Protein AF-A0A6H2BYZ5-F1 (afdb_monomer_lite)

pLDDT: mean 79.87, std 10.53, range [57.16, 95.94]

Organism: NCBI:txid315271

Radius of gyration: 25.06 Å; chains: 1; bounding box: 60×35×48 Å

Sequence (91 aa):
MVNSQFNHKVMIKLQELQEQVLELPIKERWTLVQTLLASIQQETLSSIPPQPTLETLSKLDPWTQSLIGVIRLESENSEESYVNYLEEKYS

Foldseek 3Di:
DVVVVVVVVVVVVVVVVVVVLVPDDPVVNVVVVVVVVVVVVVVVVVPPPPDQDLVNLVPDDPVSCCVVPVDPDDPPPPPVVVVVVVVVVPD

Secondary structure (DSSP, 8-state):
-HHHHHHHHHHHHHHHHHHHHHTS-HHHHHHHHHHHHHHHHHHHHHHSPP---HHHHTTS-HHHHHHTTSS----SSHHHHHHHHHHHHH-

Structure (mmCIF, N/CA/C/O backbone):
data_AF-A0A6H2BYZ5-F1
#
_entry.id   AF-A0A6H2BYZ5-F1
#
loop_
_atom_site.group_PDB
_atom_site.id
_atom_site.type_symbol
_atom_site.label_atom_id
_atom_site.label_alt_id
_atom_site.label_comp_id
_atom_site.label_asym_id
_atom_site.label_entity_id
_atom_site.label_seq_id
_atom_site.pdbx_PDB_ins_code
_atom_site.Cartn_x
_atom_site.Cartn_y
_atom_site.Cartn_z
_atom_site.occupancy
_atom_site.B_iso_or_equiv
_atom_site.auth_seq_id
_atom_site.auth_comp_id
_atom_site.auth_asym_id
_atom_site.auth_atom_id
_atom_site.pdbx_PDB_model_num
ATOM 1 N N . MET A 1 1 ? 28.345 8.525 16.800 1.00 57.16 1 MET A N 1
ATOM 2 C CA . MET A 1 1 ? 29.180 8.075 15.657 1.00 57.16 1 MET A CA 1
ATOM 3 C C . MET A 1 1 ? 28.692 6.776 14.996 1.00 57.16 1 MET A C 1
ATOM 5 O O . MET A 1 1 ? 28.911 6.623 13.805 1.00 57.16 1 MET A O 1
ATOM 9 N N . VAL A 1 2 ? 27.987 5.879 15.705 1.00 61.00 2 VAL A N 1
ATOM 10 C CA . VAL A 1 2 ? 27.568 4.548 15.198 1.00 61.00 2 VAL A CA 1
ATOM 11 C C . VAL A 1 2 ? 26.445 4.594 14.138 1.00 61.00 2 VAL A C 1
ATOM 13 O O . VAL A 1 2 ? 26.521 3.883 13.139 1.00 61.00 2 VAL A O 1
ATOM 16 N N . ASN A 1 3 ? 25.453 5.486 14.273 1.00 59.59 3 ASN A N 1
ATOM 17 C CA . ASN A 1 3 ? 24.332 5.572 13.314 1.00 59.59 3 ASN A CA 1
ATOM 18 C C . ASN A 1 3 ? 24.745 6.032 11.907 1.00 59.59 3 ASN A C 1
ATOM 20 O O . ASN A 1 3 ? 24.152 5.599 10.925 1.00 59.59 3 ASN A O 1
ATOM 24 N N . SER A 1 4 ? 25.777 6.875 11.792 1.00 65.62 4 SER A N 1
ATOM 25 C CA . SER A 1 4 ? 26.269 7.355 10.491 1.00 65.62 4 SER A CA 1
ATOM 26 C C . SER A 1 4 ? 26.868 6.211 9.664 1.00 65.62 4 SER A C 1
ATOM 28 O O . SER A 1 4 ? 26.543 6.041 8.492 1.00 65.62 4 SER A O 1
ATOM 30 N N . GLN A 1 5 ? 27.660 5.347 10.308 1.00 68.06 5 GLN A N 1
ATOM 31 C CA . GLN A 1 5 ? 28.265 4.177 9.669 1.00 68.06 5 GLN A CA 1
ATOM 32 C C . GLN A 1 5 ? 27.216 3.123 9.274 1.00 68.06 5 GLN A C 1
ATOM 34 O O . GLN A 1 5 ? 27.324 2.514 8.210 1.00 68.06 5 GLN A O 1
ATOM 39 N N . PHE A 1 6 ? 26.185 2.924 10.104 1.00 75.69 6 PHE A N 1
ATOM 40 C CA . PHE A 1 6 ? 25.082 2.006 9.812 1.00 75.69 6 PHE A CA 1
ATOM 41 C C . PHE A 1 6 ? 24.263 2.462 8.599 1.00 75.69 6 PHE A C 1
ATOM 43 O O . PHE A 1 6 ? 24.082 1.691 7.659 1.00 75.69 6 PHE A O 1
ATOM 50 N N . ASN A 1 7 ? 23.847 3.731 8.577 1.00 72.62 7 ASN A N 1
ATOM 51 C CA . ASN A 1 7 ? 23.083 4.295 7.463 1.00 72.62 7 ASN A CA 1
ATOM 52 C C . ASN A 1 7 ? 23.882 4.262 6.157 1.00 72.62 7 ASN A C 1
ATOM 54 O O . ASN A 1 7 ? 23.341 3.921 5.110 1.00 72.62 7 ASN A O 1
ATOM 58 N N . HIS A 1 8 ? 25.188 4.527 6.224 1.00 71.56 8 HIS A N 1
ATOM 59 C CA . HIS A 1 8 ? 26.067 4.429 5.063 1.00 71.56 8 HIS A CA 1
ATOM 60 C C . HIS A 1 8 ? 26.162 2.989 4.530 1.00 71.56 8 HIS A C 1
ATOM 62 O O . HIS A 1 8 ? 26.070 2.763 3.327 1.00 71.56 8 HIS A O 1
ATOM 68 N N . LYS A 1 9 ? 26.260 1.994 5.423 1.00 76.44 9 LYS A N 1
ATOM 69 C CA . LYS A 1 9 ? 26.274 0.572 5.047 1.00 76.44 9 LYS A CA 1
ATOM 70 C C . LYS A 1 9 ? 24.952 0.120 4.417 1.00 76.44 9 LYS A C 1
ATOM 72 O O . LYS A 1 9 ? 24.973 -0.681 3.487 1.00 76.44 9 LYS A O 1
ATOM 77 N N . VAL A 1 10 ? 23.818 0.619 4.908 1.00 81.38 10 VAL A N 1
ATOM 78 C CA . VAL A 1 10 ? 22.491 0.356 4.322 1.00 81.38 10 VAL A CA 1
ATOM 79 C C . VAL A 1 10 ? 22.376 0.990 2.937 1.00 81.38 10 VAL A C 1
ATOM 81 O O . VAL A 1 10 ? 21.938 0.326 2.002 1.00 81.38 10 VAL A O 1
ATOM 84 N N . MET A 1 11 ? 22.828 2.235 2.786 1.00 78.19 11 MET A N 1
ATOM 85 C CA . MET A 1 11 ? 22.786 2.961 1.516 1.00 78.19 11 MET A CA 1
ATOM 86 C C . MET A 1 11 ? 23.627 2.276 0.429 1.00 78.19 11 MET A C 1
ATOM 88 O O . MET A 1 11 ? 23.136 2.086 -0.679 1.00 78.19 11 MET A O 1
ATOM 92 N N . ILE A 1 12 ? 24.841 1.815 0.765 1.00 74.50 12 ILE A N 1
ATOM 93 C CA . ILE A 1 12 ? 25.696 1.048 -0.159 1.00 74.50 12 ILE A CA 1
ATOM 94 C C . ILE A 1 12 ? 25.012 -0.257 -0.592 1.00 74.50 12 ILE A C 1
ATOM 96 O O . ILE A 1 12 ? 24.991 -0.577 -1.776 1.00 74.50 12 ILE A O 1
ATOM 100 N N . LYS A 1 13 ? 24.400 -0.991 0.346 1.00 86.69 13 LYS A N 1
ATOM 101 C CA . LYS A 1 13 ? 23.702 -2.246 0.029 1.00 86.69 13 LYS A CA 1
ATOM 102 C C . LYS A 1 13 ? 22.478 -2.047 -0.861 1.00 86.69 13 LYS A C 1
ATOM 104 O O . LYS A 1 13 ? 22.193 -2.900 -1.695 1.00 86.69 13 LYS A O 1
ATOM 109 N N . LEU A 1 14 ? 21.746 -0.949 -0.675 1.00 85.31 14 LEU A N 1
ATOM 110 C CA . LEU A 1 14 ? 20.591 -0.634 -1.512 1.00 85.31 14 LEU A CA 1
ATOM 111 C C . LEU A 1 14 ? 21.024 -0.325 -2.946 1.00 85.31 14 LEU A C 1
ATOM 113 O O . LEU A 1 14 ? 20.404 -0.813 -3.884 1.00 85.31 14 LEU A O 1
ATOM 117 N N . GLN A 1 15 ? 22.097 0.448 -3.103 1.00 87.56 15 GLN A N 1
ATOM 118 C CA . GLN A 1 15 ? 22.621 0.801 -4.415 1.00 87.56 15 GLN A CA 1
ATOM 119 C C . GLN A 1 15 ? 23.122 -0.439 -5.171 1.00 87.56 15 GLN A C 1
ATOM 121 O O . GLN A 1 15 ? 22.778 -0.631 -6.330 1.00 87.56 15 GLN A O 1
ATOM 126 N N . GLU A 1 16 ? 23.850 -1.333 -4.500 1.00 90.25 16 GLU A N 1
ATOM 127 C CA . GLU A 1 16 ? 24.311 -2.594 -5.095 1.00 90.25 16 GLU A CA 1
ATOM 128 C C . GLU A 1 16 ? 23.139 -3.485 -5.546 1.00 90.25 16 GLU A C 1
ATOM 130 O O . GLU A 1 16 ? 23.180 -4.084 -6.619 1.00 90.25 16 GLU A O 1
ATOM 135 N N . LEU A 1 17 ? 22.059 -3.530 -4.760 1.00 86.69 17 LEU A N 1
ATOM 136 C CA . LEU A 1 17 ? 20.840 -4.249 -5.122 1.00 86.69 17 LEU A CA 1
ATOM 137 C C . LEU A 1 17 ? 20.139 -3.620 -6.336 1.00 86.69 17 LEU A C 1
ATOM 139 O O . LEU A 1 17 ? 19.636 -4.344 -7.191 1.00 86.69 17 LEU A O 1
ATOM 143 N N . GLN A 1 18 ? 20.099 -2.288 -6.422 1.00 87.12 18 GLN A N 1
ATOM 144 C CA . GLN A 1 18 ? 19.503 -1.583 -7.560 1.00 87.12 18 GLN A CA 1
ATOM 145 C C . GLN A 1 18 ? 20.225 -1.920 -8.865 1.00 87.12 18 GLN A C 1
ATOM 147 O O . GLN 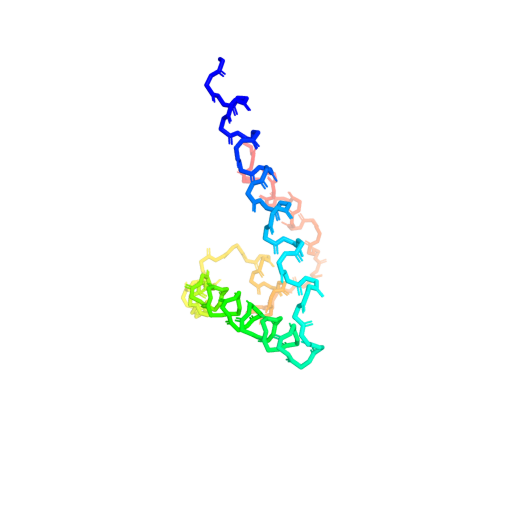A 1 18 ? 19.562 -2.258 -9.843 1.00 87.12 18 GLN A O 1
ATOM 152 N N . GLU A 1 19 ? 21.558 -1.901 -8.857 1.00 92.50 19 GLU A N 1
ATOM 153 C CA . GLU A 1 19 ? 22.369 -2.283 -10.020 1.00 92.50 19 GLU A CA 1
ATOM 154 C C . GLU A 1 19 ? 22.098 -3.738 -10.432 1.00 92.50 19 GLU A C 1
ATOM 156 O O . GLU A 1 19 ? 21.822 -4.017 -11.596 1.00 92.50 19 GLU A O 1
ATOM 161 N N . GLN A 1 20 ? 22.051 -4.669 -9.472 1.00 89.81 20 GLN A N 1
ATOM 162 C CA . GLN A 1 20 ? 21.731 -6.075 -9.756 1.00 89.81 20 GLN A CA 1
ATOM 163 C C . GLN A 1 20 ? 20.336 -6.257 -10.368 1.00 89.81 20 GLN A C 1
ATOM 165 O O . GLN A 1 20 ? 20.151 -7.092 -11.250 1.00 89.81 20 GLN A O 1
ATOM 170 N N . VAL A 1 21 ? 19.345 -5.479 -9.923 1.00 90.81 21 VAL A N 1
ATOM 171 C CA . VAL A 1 21 ? 17.982 -5.537 -10.466 1.00 90.81 21 VAL A CA 1
ATOM 172 C C . VAL A 1 21 ? 17.923 -4.982 -11.889 1.00 90.81 21 VAL A C 1
ATOM 174 O O . VAL A 1 21 ? 17.119 -5.468 -12.683 1.00 90.81 21 VAL A O 1
ATOM 177 N N . LEU A 1 22 ? 18.751 -3.994 -12.241 1.00 92.12 22 LEU A N 1
ATOM 178 C CA . LEU A 1 22 ? 18.778 -3.418 -13.588 1.00 92.12 22 LEU A CA 1
ATOM 179 C C . LEU A 1 22 ? 19.286 -4.408 -14.641 1.00 92.12 22 LEU A C 1
ATOM 181 O O . LEU A 1 22 ? 18.740 -4.415 -15.747 1.00 92.12 22 LEU A O 1
ATOM 185 N N . GLU A 1 23 ? 20.228 -5.277 -14.275 1.00 95.00 23 GLU A N 1
ATOM 186 C CA . GLU A 1 23 ? 20.775 -6.335 -15.139 1.00 95.00 23 GLU A CA 1
ATOM 187 C C . GLU A 1 23 ? 19.767 -7.454 -15.454 1.00 95.00 23 GLU A C 1
ATOM 189 O O . GLU A 1 23 ? 19.950 -8.229 -16.395 1.00 95.00 23 GLU A O 1
ATOM 194 N N . LEU A 1 24 ? 18.670 -7.548 -14.699 1.00 93.75 24 LEU A N 1
ATOM 195 C CA . LEU A 1 24 ? 17.664 -8.580 -14.921 1.00 93.75 24 LEU A CA 1
ATOM 196 C C . LEU A 1 24 ? 16.837 -8.323 -16.194 1.00 93.75 24 LEU A C 1
ATOM 198 O O . LEU A 1 24 ? 16.449 -7.181 -16.483 1.00 93.75 24 LEU A O 1
ATOM 202 N N . PRO A 1 25 ? 16.440 -9.390 -16.916 1.00 95.94 25 PRO A N 1
ATOM 203 C CA . PRO A 1 25 ? 15.438 -9.303 -17.967 1.00 95.94 25 PRO A CA 1
ATOM 204 C C . PRO A 1 25 ? 14.160 -8.614 -17.477 1.00 95.94 25 PRO A C 1
ATOM 206 O O . PRO A 1 25 ? 13.706 -8.821 -16.351 1.00 95.94 25 PRO A O 1
ATOM 209 N N . ILE A 1 26 ? 13.506 -7.846 -18.355 1.00 93.19 26 ILE A N 1
ATOM 210 C CA . ILE A 1 26 ? 12.300 -7.071 -18.006 1.00 93.19 26 ILE A CA 1
ATOM 211 C C . ILE A 1 26 ? 11.209 -7.917 -17.327 1.00 93.19 26 ILE A C 1
ATOM 213 O O . ILE A 1 26 ? 10.549 -7.447 -16.402 1.00 93.19 26 ILE A O 1
ATOM 217 N N . LYS A 1 27 ? 11.059 -9.179 -17.746 1.00 95.00 27 LYS A N 1
ATOM 218 C CA . LYS A 1 27 ? 10.110 -10.133 -17.164 1.00 95.00 27 LYS A CA 1
ATOM 219 C C . LYS A 1 27 ? 10.415 -10.413 -15.692 1.00 95.00 27 LYS A C 1
ATOM 221 O O . LYS A 1 27 ? 9.502 -10.435 -14.878 1.00 95.00 27 LYS A O 1
ATOM 226 N N . GLU A 1 28 ? 11.682 -10.614 -15.352 1.00 94.44 28 GLU A N 1
ATOM 227 C CA . GLU A 1 28 ? 12.119 -10.918 -13.988 1.00 94.44 28 GLU A CA 1
ATOM 228 C C . GLU A 1 28 ? 11.993 -9.693 -13.083 1.00 94.44 28 GLU A C 1
ATOM 230 O O . GLU A 1 28 ? 11.481 -9.807 -11.970 1.00 94.44 28 GLU A O 1
ATOM 235 N N . ARG A 1 29 ? 12.328 -8.502 -13.598 1.00 94.31 29 ARG A N 1
ATOM 236 C CA . ARG A 1 29 ? 12.079 -7.234 -12.892 1.00 94.31 29 ARG A CA 1
ATOM 237 C C . ARG A 1 29 ? 10.601 -7.055 -12.562 1.00 94.31 29 ARG A C 1
ATOM 239 O O . ARG A 1 29 ? 10.259 -6.683 -11.443 1.00 94.31 29 ARG A O 1
ATOM 246 N N . TRP A 1 30 ? 9.716 -7.364 -13.509 1.00 93.06 30 TRP A N 1
ATOM 247 C CA . TRP A 1 30 ? 8.276 -7.299 -13.271 1.00 93.06 30 TRP A CA 1
ATOM 248 C C . TRP A 1 30 ? 7.815 -8.308 -12.213 1.00 93.06 30 TRP A C 1
ATOM 250 O O . TRP A 1 30 ? 7.045 -7.945 -11.327 1.00 93.06 30 TRP A O 1
ATOM 260 N N . THR A 1 31 ? 8.333 -9.539 -12.236 1.00 95.06 31 THR A N 1
ATOM 261 C CA . THR A 1 31 ? 8.057 -10.541 -11.194 1.00 95.06 31 THR A CA 1
ATOM 262 C C . THR A 1 31 ? 8.467 -10.046 -9.807 1.00 95.06 31 THR A C 1
ATOM 264 O O . THR A 1 31 ? 7.708 -10.212 -8.858 1.00 95.06 31 THR A O 1
ATOM 267 N N . LEU A 1 32 ? 9.628 -9.397 -9.674 1.00 94.25 32 LEU A N 1
ATOM 268 C CA . LEU A 1 32 ? 10.066 -8.827 -8.396 1.00 94.25 32 LEU A CA 1
ATOM 269 C C . LEU A 1 32 ? 9.121 -7.731 -7.896 1.00 94.25 32 LEU A C 1
ATOM 271 O O . LEU A 1 32 ? 8.768 -7.733 -6.719 1.00 94.25 32 LEU A O 1
ATOM 275 N N . VAL A 1 33 ? 8.664 -6.839 -8.780 1.00 92.62 33 VAL A N 1
ATOM 276 C CA . VAL A 1 33 ? 7.670 -5.809 -8.432 1.00 92.62 33 VAL A CA 1
ATOM 277 C C . VAL A 1 33 ? 6.372 -6.450 -7.945 1.00 92.62 33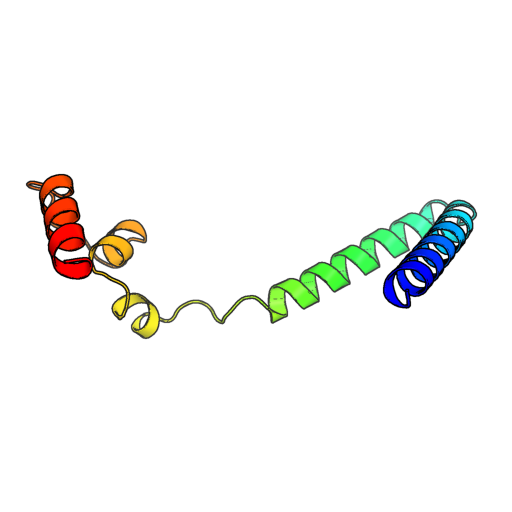 VAL A C 1
ATOM 279 O O . VAL A 1 33 ? 5.837 -6.040 -6.920 1.00 92.62 33 VAL A O 1
ATOM 282 N N . GLN A 1 34 ? 5.881 -7.478 -8.640 1.00 94.06 34 GLN A N 1
ATOM 283 C CA . GLN A 1 34 ? 4.662 -8.186 -8.243 1.00 94.06 34 GLN A CA 1
ATOM 284 C C . GLN A 1 34 ? 4.813 -8.870 -6.878 1.00 94.06 34 GLN A C 1
ATOM 286 O O . GLN A 1 34 ? 3.932 -8.739 -6.032 1.00 94.06 34 GLN A O 1
ATOM 291 N N . THR A 1 35 ? 5.943 -9.535 -6.629 1.00 95.19 35 THR A N 1
ATOM 292 C CA . THR A 1 35 ? 6.239 -10.157 -5.330 1.00 95.19 35 THR A CA 1
ATOM 293 C C . THR A 1 35 ? 6.312 -9.118 -4.215 1.00 95.19 35 THR A C 1
ATOM 295 O O . THR A 1 35 ? 5.712 -9.312 -3.162 1.00 95.19 35 THR A O 1
ATOM 298 N N . LEU A 1 36 ? 6.995 -7.991 -4.445 1.00 92.88 36 LEU A N 1
ATOM 299 C CA . LEU A 1 36 ? 7.099 -6.913 -3.463 1.00 92.88 36 LEU A CA 1
ATOM 300 C C . LEU A 1 36 ? 5.724 -6.321 -3.128 1.00 92.88 36 LEU A C 1
ATOM 302 O O . LEU A 1 36 ? 5.401 -6.144 -1.956 1.00 92.88 36 LEU A O 1
ATOM 306 N N . LEU A 1 37 ? 4.903 -6.050 -4.147 1.00 93.81 37 LEU A N 1
ATOM 307 C CA . LEU A 1 37 ? 3.537 -5.562 -3.956 1.00 93.81 37 LEU A CA 1
ATOM 308 C C . LEU A 1 37 ? 2.692 -6.557 -3.153 1.00 93.81 37 LEU A C 1
ATOM 310 O O . LEU A 1 37 ? 1.976 -6.140 -2.246 1.00 93.81 37 LEU A O 1
ATOM 314 N N . ALA A 1 38 ? 2.803 -7.856 -3.443 1.00 91.44 38 ALA A N 1
ATOM 315 C CA . ALA A 1 38 ? 2.088 -8.894 -2.708 1.00 91.44 38 ALA A CA 1
ATOM 316 C C . ALA A 1 38 ? 2.506 -8.948 -1.228 1.00 91.44 38 ALA A C 1
ATOM 318 O O . ALA A 1 38 ? 1.640 -9.026 -0.358 1.00 91.44 38 ALA A O 1
ATOM 319 N N . SER A 1 39 ? 3.804 -8.843 -0.925 1.00 93.50 39 SER A N 1
ATOM 320 C CA . SER A 1 39 ? 4.294 -8.798 0.460 1.00 93.50 39 SER A CA 1
ATOM 321 C C . SER A 1 39 ? 3.774 -7.572 1.210 1.00 93.50 39 SER A C 1
ATOM 323 O O . SER A 1 39 ? 3.219 -7.712 2.297 1.00 93.50 39 SER A O 1
ATOM 325 N N . ILE A 1 40 ? 3.850 -6.382 0.599 1.00 90.94 40 ILE A N 1
ATOM 326 C CA . ILE A 1 40 ? 3.324 -5.143 1.197 1.00 90.94 40 ILE A CA 1
ATOM 327 C C . ILE A 1 40 ? 1.825 -5.278 1.478 1.00 90.94 40 ILE A C 1
ATOM 329 O O . ILE A 1 40 ? 1.353 -4.879 2.543 1.00 90.94 40 ILE A O 1
ATOM 333 N N . GLN A 1 41 ? 1.065 -5.855 0.545 1.00 86.38 41 GLN A N 1
ATOM 334 C CA . GLN A 1 41 ? -0.364 -6.099 0.734 1.00 86.38 41 GLN A CA 1
ATOM 335 C C . GLN A 1 41 ? -0.630 -7.051 1.904 1.00 86.38 41 GLN A C 1
ATOM 337 O O . GLN A 1 41 ? -1.491 -6.758 2.727 1.00 86.38 41 GLN A O 1
ATOM 342 N N . GLN A 1 42 ? 0.108 -8.156 2.020 1.00 89.06 42 GLN A N 1
ATOM 343 C CA . GLN A 1 42 ? -0.046 -9.106 3.127 1.00 89.06 42 GLN A CA 1
ATOM 344 C C . GLN A 1 42 ? 0.285 -8.484 4.489 1.00 89.06 42 GLN A C 1
ATOM 346 O O . GLN A 1 42 ? -0.459 -8.681 5.453 1.00 89.06 42 GLN A O 1
ATOM 351 N N . GLU A 1 43 ? 1.367 -7.710 4.569 1.00 82.38 43 GLU A N 1
ATOM 352 C CA . GLU A 1 43 ? 1.754 -6.989 5.785 1.00 82.38 43 GLU A CA 1
ATOM 353 C C . GLU A 1 43 ? 0.701 -5.942 6.163 1.00 82.38 43 GLU A C 1
ATOM 355 O O . GLU A 1 43 ? 0.290 -5.856 7.320 1.00 82.38 43 GLU A O 1
ATOM 360 N N . THR A 1 44 ? 0.193 -5.203 5.172 1.00 82.00 44 THR A N 1
ATOM 361 C CA . THR A 1 44 ? -0.856 -4.198 5.377 1.00 82.00 44 THR A CA 1
ATOM 362 C C . THR A 1 44 ? -2.140 -4.853 5.872 1.00 82.00 44 THR A C 1
ATOM 364 O O . THR A 1 44 ? -2.680 -4.424 6.883 1.00 82.00 44 THR A O 1
ATOM 367 N N . LEU A 1 45 ? -2.608 -5.924 5.223 1.00 79.19 45 LEU A N 1
ATOM 368 C CA . LEU A 1 45 ? -3.810 -6.649 5.644 1.00 79.19 45 LEU A CA 1
ATOM 369 C C . LEU A 1 45 ? -3.665 -7.253 7.050 1.00 79.19 45 LEU A C 1
ATOM 371 O O . LEU A 1 45 ? -4.637 -7.276 7.795 1.00 79.19 45 LEU A O 1
ATOM 375 N N . SER A 1 46 ? -2.461 -7.686 7.433 1.00 72.44 46 SER A N 1
ATOM 376 C CA . SER A 1 46 ? -2.180 -8.193 8.787 1.00 72.44 46 SER A CA 1
ATOM 377 C C . SER A 1 46 ? -2.129 -7.086 9.846 1.00 72.44 46 SER A C 1
ATOM 379 O O . SER A 1 46 ? -2.360 -7.350 11.024 1.00 72.44 46 SER A O 1
ATOM 381 N N . SER A 1 47 ? -1.826 -5.850 9.439 1.00 66.44 47 SER A N 1
ATOM 382 C CA . SER A 1 47 ? -1.788 -4.672 10.309 1.00 66.44 47 SER A CA 1
ATOM 383 C C . SER A 1 47 ? -3.113 -3.905 10.357 1.00 66.44 47 SER A C 1
ATOM 385 O O . SER A 1 47 ? -3.256 -3.015 11.200 1.00 66.44 47 SER A O 1
ATOM 387 N N . ILE A 1 48 ? -4.069 -4.202 9.471 1.00 66.50 48 ILE A N 1
ATOM 388 C CA . ILE A 1 48 ? -5.408 -3.620 9.551 1.00 66.50 48 ILE A CA 1
ATOM 389 C C . ILE A 1 48 ? -6.066 -4.203 10.805 1.00 66.50 48 ILE A C 1
ATOM 391 O O . ILE A 1 48 ? -6.236 -5.423 10.889 1.00 66.50 48 ILE A O 1
ATOM 395 N N . PRO A 1 49 ? -6.421 -3.367 11.801 1.00 63.38 49 PRO A N 1
ATOM 396 C CA . PRO A 1 49 ? -7.156 -3.855 12.953 1.00 63.38 49 PRO A CA 1
ATOM 397 C C . PRO A 1 49 ? -8.447 -4.520 12.463 1.00 63.38 49 PRO A C 1
ATOM 399 O O . PRO A 1 49 ? -9.016 -4.067 11.462 1.00 63.38 49 PRO A O 1
ATOM 402 N N . PRO A 1 50 ? -8.910 -5.591 13.133 1.00 66.75 50 PRO A N 1
ATOM 403 C CA . PRO A 1 50 ? -10.144 -6.257 12.752 1.00 66.75 50 PRO A CA 1
ATOM 404 C C . PRO A 1 50 ? -11.245 -5.215 12.583 1.00 66.75 50 PRO A C 1
ATOM 406 O O . PRO A 1 50 ? -11.319 -4.244 13.341 1.00 66.75 50 PRO A O 1
ATOM 409 N N . GLN A 1 51 ? -12.056 -5.417 11.547 1.00 68.56 51 GLN A N 1
ATOM 410 C CA . GLN A 1 51 ? -13.144 -4.524 11.178 1.00 68.56 51 GLN A CA 1
ATOM 411 C C . GLN A 1 51 ? -13.912 -4.122 12.444 1.00 68.56 51 GLN A C 1
ATOM 413 O O . GLN A 1 51 ? -14.257 -5.009 13.234 1.00 68.56 51 GLN A O 1
ATOM 418 N N . PRO A 1 52 ? -14.100 -2.814 12.695 1.00 66.69 52 PRO A N 1
ATOM 419 C CA . PRO A 1 52 ? -14.584 -2.360 13.985 1.00 66.69 52 PRO A CA 1
ATOM 420 C C . PRO A 1 52 ? -15.950 -2.992 14.241 1.00 66.69 52 PRO A C 1
ATOM 422 O O . PRO A 1 52 ? -16.863 -2.886 13.420 1.00 66.69 52 PRO A O 1
ATOM 425 N N . THR A 1 53 ? -16.073 -3.711 15.356 1.00 73.19 53 THR A N 1
ATOM 426 C CA . THR A 1 53 ? -17.344 -4.334 15.721 1.00 73.19 53 THR A CA 1
ATOM 427 C C . THR A 1 53 ? -18.331 -3.244 16.123 1.00 73.19 53 THR A C 1
ATOM 429 O O . THR A 1 53 ? -17.928 -2.156 16.542 1.00 73.19 53 THR A O 1
ATOM 432 N N . LEU A 1 54 ? -19.634 -3.530 16.048 1.00 71.62 54 LEU A N 1
ATOM 433 C CA . LEU A 1 54 ? -20.660 -2.606 16.547 1.00 71.62 54 LEU A CA 1
ATOM 434 C C . LEU A 1 54 ? -20.393 -2.173 18.001 1.00 71.62 54 LEU A C 1
ATOM 436 O O . LEU A 1 54 ? -20.621 -1.016 18.330 1.00 71.62 54 LEU A O 1
ATOM 440 N N . GLU A 1 55 ? -19.824 -3.053 18.834 1.00 77.25 55 GLU A N 1
ATOM 441 C CA . GLU A 1 55 ? -19.395 -2.725 20.203 1.00 77.25 55 GLU A CA 1
ATOM 442 C C . GLU A 1 55 ? -18.202 -1.764 20.276 1.00 77.25 55 GLU A C 1
ATOM 444 O O . GLU A 1 55 ? -18.085 -0.988 21.223 1.00 77.25 55 GLU A O 1
ATOM 449 N N . THR A 1 56 ? -17.259 -1.829 19.333 1.00 79.62 56 THR A N 1
ATOM 450 C CA . THR A 1 56 ? -16.159 -0.858 19.268 1.00 79.62 56 THR A CA 1
ATOM 451 C C . THR A 1 56 ? -16.673 0.489 18.776 1.00 79.62 56 THR A C 1
ATOM 453 O O . THR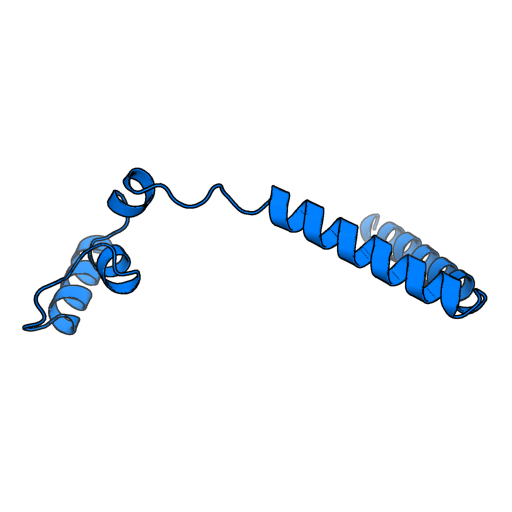 A 1 56 ? -16.292 1.525 19.314 1.00 79.62 56 THR A O 1
ATOM 456 N N . LEU A 1 57 ? -17.577 0.476 17.795 1.00 81.12 57 LEU A N 1
ATOM 457 C CA . LEU A 1 57 ? -18.186 1.683 17.246 1.00 81.12 57 LEU A CA 1
ATOM 458 C C . LEU A 1 57 ? -19.087 2.387 18.268 1.00 81.12 57 LEU A C 1
ATOM 460 O O . LEU A 1 57 ? -19.050 3.609 18.352 1.00 81.12 57 LEU A O 1
ATOM 464 N N . SER A 1 58 ? -19.808 1.643 19.112 1.00 78.12 58 SER A N 1
ATOM 465 C CA . SER A 1 58 ? -20.650 2.211 20.173 1.00 78.12 58 SER A CA 1
ATOM 466 C C . SER A 1 58 ? -19.865 2.860 21.321 1.00 78.12 58 SER A C 1
ATOM 468 O O . SER A 1 58 ? -20.464 3.526 22.162 1.00 78.12 58 SER A O 1
ATOM 470 N N . LYS A 1 59 ? -18.540 2.653 21.392 1.00 83.94 59 LYS A N 1
ATOM 471 C CA . LYS A 1 59 ? -17.640 3.289 22.376 1.00 83.94 59 LYS A CA 1
ATOM 472 C C . LYS A 1 59 ? -17.053 4.612 21.887 1.00 83.94 59 LYS A C 1
ATOM 474 O O . LYS A 1 59 ? -16.413 5.308 22.671 1.00 83.94 59 LYS A O 1
ATOM 479 N N . LEU A 1 60 ? -17.218 4.937 20.604 1.00 83.25 60 LEU A N 1
ATOM 480 C CA . LEU A 1 60 ? -16.791 6.221 20.055 1.00 83.25 60 LEU A CA 1
ATOM 481 C C . LEU A 1 60 ? -17.695 7.336 20.578 1.00 83.25 60 LEU A C 1
ATOM 483 O O . LEU A 1 60 ? -18.825 7.092 20.989 1.00 83.25 60 LEU A O 1
ATOM 487 N N . ASP A 1 61 ? -17.218 8.572 20.535 1.00 81.62 61 ASP A N 1
ATOM 488 C CA . ASP A 1 61 ? -18.049 9.710 20.910 1.00 81.62 61 ASP A CA 1
ATOM 489 C C . ASP A 1 61 ? -19.285 9.822 19.980 1.00 81.62 61 ASP A C 1
ATOM 491 O O . ASP A 1 61 ? -19.177 9.504 18.788 1.00 81.62 61 ASP A O 1
ATOM 495 N N . PRO A 1 62 ? -20.458 10.274 20.473 1.00 79.38 62 PRO A N 1
ATOM 496 C CA . PRO A 1 62 ? -21.706 10.292 19.698 1.00 79.38 62 PRO A CA 1
ATOM 497 C C . PRO A 1 62 ? -21.603 11.022 18.351 1.00 79.38 62 PRO A C 1
ATOM 499 O O . PRO A 1 62 ? -22.178 10.588 17.354 1.00 79.38 62 PRO A O 1
ATOM 502 N N . TRP A 1 63 ? -20.815 12.098 18.287 1.00 76.00 63 TRP A N 1
ATOM 503 C CA . TRP A 1 63 ? -20.562 12.833 17.046 1.00 76.00 63 TRP A CA 1
ATOM 504 C C . TRP A 1 63 ? -19.818 11.973 16.011 1.00 76.00 63 TRP A C 1
ATOM 506 O O . TRP A 1 63 ? -20.213 11.926 14.846 1.00 76.00 63 TRP A O 1
ATOM 516 N N . THR A 1 64 ? -18.802 11.218 16.437 1.00 80.50 64 THR A N 1
ATOM 517 C CA . THR A 1 64 ? -18.050 10.293 15.582 1.00 80.50 64 THR A CA 1
ATOM 518 C C . THR A 1 64 ? -18.949 9.167 15.096 1.00 80.50 64 THR A C 1
ATOM 520 O O . THR A 1 64 ? -18.907 8.825 13.917 1.00 80.50 64 THR A O 1
ATOM 523 N N . GLN A 1 65 ? -19.802 8.628 15.975 1.00 84.56 65 GLN A N 1
ATOM 524 C CA . GLN A 1 65 ? -20.800 7.620 15.606 1.00 84.56 65 GLN A CA 1
ATOM 525 C C . GLN A 1 65 ? -21.779 8.150 14.550 1.00 84.56 65 GLN A C 1
ATOM 527 O O . GLN A 1 65 ? -22.133 7.422 13.624 1.00 84.56 65 GLN A O 1
ATOM 532 N N . SER A 1 66 ? -22.189 9.416 14.652 1.00 81.19 66 SER A N 1
ATOM 533 C CA . SER A 1 66 ? -23.046 10.054 13.651 1.00 81.19 66 SER A CA 1
ATOM 534 C C . SER A 1 66 ? -22.325 10.282 12.323 1.00 81.19 66 SER A C 1
ATOM 536 O O . SER A 1 66 ? -22.913 10.053 11.269 1.00 81.19 66 SER A O 1
ATOM 538 N N . LEU A 1 67 ? -21.053 10.696 12.353 1.00 79.00 67 LEU A N 1
ATOM 539 C CA . LEU A 1 67 ? -20.241 10.940 11.156 1.00 79.00 67 LEU A CA 1
ATOM 540 C C . LEU A 1 67 ? -20.052 9.668 10.319 1.00 79.00 67 LEU A C 1
ATOM 542 O O . LEU A 1 67 ? -20.121 9.711 9.094 1.00 79.00 67 LEU A O 1
ATOM 546 N N . ILE A 1 68 ? -19.835 8.532 10.982 1.00 81.94 68 ILE A N 1
ATOM 547 C CA . ILE A 1 68 ? -19.660 7.229 10.324 1.00 81.94 68 ILE A CA 1
ATOM 548 C C . ILE A 1 68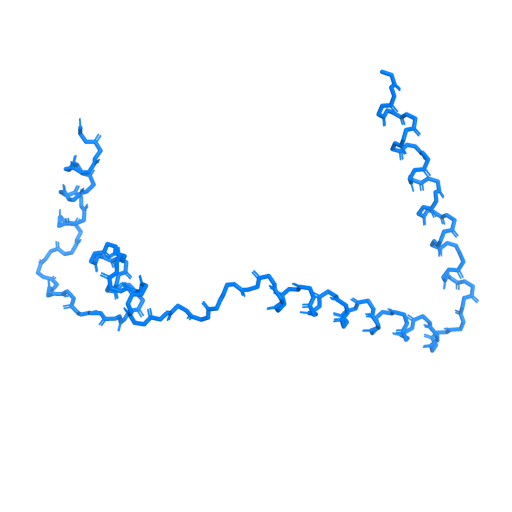 ? -20.991 6.494 10.079 1.00 81.94 68 ILE A C 1
ATOM 550 O O . ILE A 1 68 ? -20.983 5.357 9.610 1.00 81.94 68 ILE A O 1
ATOM 554 N N . GLY A 1 69 ? -22.129 7.126 10.389 1.00 79.38 69 GLY A N 1
ATOM 555 C CA . GLY A 1 69 ? -23.468 6.614 10.089 1.00 79.38 69 GLY A CA 1
ATOM 556 C C . GLY A 1 69 ? -23.979 5.498 11.008 1.00 79.38 69 GLY A C 1
ATOM 557 O O . GLY A 1 69 ? -24.898 4.780 10.624 1.00 79.38 69 GLY A O 1
ATOM 558 N N . VAL A 1 70 ? -23.403 5.335 12.204 1.00 81.50 70 VAL A N 1
ATOM 559 C CA . VAL A 1 70 ? -23.850 4.352 13.215 1.00 81.50 70 VAL A CA 1
ATOM 560 C C . VAL A 1 70 ? -25.104 4.834 13.948 1.00 81.50 70 VAL A C 1
ATOM 562 O O . VAL A 1 70 ? -25.983 4.030 14.250 1.00 81.50 70 VAL A O 1
ATOM 565 N N . ILE A 1 71 ? -25.215 6.141 14.198 1.00 77.12 71 ILE A N 1
ATOM 566 C CA . ILE A 1 71 ? -26.402 6.776 14.788 1.00 77.12 71 ILE A CA 1
ATOM 567 C C . ILE A 1 71 ? -26.822 7.995 13.965 1.00 77.12 71 ILE A C 1
ATOM 569 O O . ILE A 1 71 ? -26.071 8.478 13.119 1.00 77.12 71 ILE A O 1
ATOM 573 N N . ARG A 1 72 ? -28.020 8.518 14.232 1.00 75.62 72 ARG A N 1
ATOM 574 C CA . ARG A 1 72 ? -28.506 9.770 13.648 1.00 75.62 72 ARG A CA 1
ATOM 575 C C . ARG A 1 72 ? -28.693 10.785 14.772 1.00 75.62 72 ARG A C 1
ATOM 577 O O . ARG A 1 72 ? -29.560 10.588 15.616 1.00 75.62 72 ARG A O 1
ATOM 584 N N . LEU A 1 73 ? -27.870 11.831 14.801 1.00 69.88 73 LEU A N 1
ATOM 585 C CA . LEU A 1 73 ? -28.078 12.963 15.706 1.00 69.88 73 LEU A CA 1
ATOM 586 C C . LEU A 1 73 ? -29.132 13.899 15.096 1.00 69.88 73 LEU A C 1
ATOM 588 O O . LEU A 1 73 ? -29.041 14.253 13.919 1.00 69.88 73 LEU A O 1
ATOM 592 N N . GLU A 1 74 ? -30.157 14.259 15.870 1.00 66.75 74 GLU A N 1
ATOM 593 C CA . GLU A 1 74 ? -31.163 15.238 15.446 1.00 66.75 74 GLU A CA 1
ATOM 594 C C . GLU A 1 74 ? -30.526 16.631 15.377 1.00 66.75 74 GLU A C 1
ATOM 596 O O . GLU A 1 74 ? -29.855 17.095 16.295 1.00 66.75 74 GLU A O 1
ATOM 601 N N . SER A 1 75 ? -30.661 17.252 14.209 1.00 60.34 75 SER A N 1
ATOM 602 C CA . SER A 1 75 ? -29.747 18.264 13.685 1.00 60.34 75 SER A CA 1
ATOM 603 C C . SER A 1 75 ? -30.116 19.704 14.034 1.00 60.34 75 SER A C 1
ATOM 605 O O . SER A 1 75 ? -29.789 20.592 13.251 1.00 60.34 75 SER A O 1
ATOM 607 N N . GLU A 1 76 ? -30.833 19.979 15.126 1.00 58.44 76 GLU A N 1
ATOM 608 C CA . GLU A 1 76 ? -31.301 21.359 15.330 1.00 58.44 76 GLU A CA 1
ATOM 609 C C . GLU A 1 76 ? -30.167 22.348 15.631 1.00 58.44 76 GLU A C 1
ATOM 611 O O . GLU A 1 76 ? -30.302 23.514 15.275 1.00 58.44 76 GLU A O 1
ATOM 616 N N . ASN A 1 77 ? -29.012 21.892 16.139 1.00 62.00 77 ASN A N 1
ATOM 617 C CA . ASN A 1 77 ? -27.779 22.686 16.103 1.00 62.00 77 ASN A CA 1
ATOM 618 C C . ASN A 1 77 ? -26.510 21.836 16.323 1.00 62.00 77 ASN A C 1
ATOM 620 O O . ASN A 1 77 ? -25.861 21.899 17.369 1.00 62.00 77 ASN A O 1
ATOM 624 N N . SER A 1 78 ? -26.162 20.980 15.356 1.00 63.91 78 SER A N 1
ATOM 625 C CA . SER A 1 78 ? -25.029 20.045 15.495 1.00 63.91 78 SER A CA 1
ATOM 626 C C . SER A 1 78 ? -23.677 20.734 15.720 1.00 63.91 78 SER A C 1
ATOM 628 O O . SER A 1 78 ? -22.776 20.119 16.281 1.00 63.91 78 SER A O 1
ATOM 630 N N . GLU A 1 79 ? -23.532 21.995 15.301 1.00 68.81 79 GLU A N 1
ATOM 631 C CA . GLU A 1 79 ? -22.314 22.782 15.510 1.00 68.81 79 GLU A CA 1
ATOM 632 C C . GLU A 1 79 ? -22.212 23.317 16.945 1.00 68.81 79 GLU A C 1
ATOM 634 O O . GLU A 1 79 ? -21.197 23.068 17.592 1.00 68.81 79 GLU A O 1
ATOM 639 N N . GLU A 1 80 ? -23.257 23.956 17.494 1.00 69.94 80 GLU A N 1
ATOM 640 C CA . GLU A 1 80 ? -23.258 24.386 18.910 1.00 69.94 80 GLU A CA 1
ATOM 641 C C . GLU A 1 80 ? -23.115 23.198 19.862 1.00 69.94 80 GLU A C 1
ATOM 643 O O . GLU A 1 80 ? -22.363 23.261 20.833 1.00 69.94 80 GLU A O 1
ATOM 648 N N . SER A 1 81 ? -23.785 22.082 19.563 1.00 67.69 81 SER A N 1
ATOM 649 C CA . SER A 1 81 ? -23.666 20.868 20.370 1.00 67.69 81 SER A CA 1
ATOM 650 C C . SER A 1 81 ? 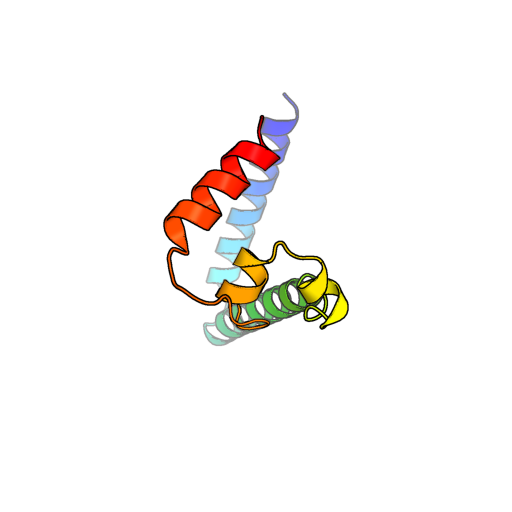-22.242 20.294 20.346 1.00 67.69 81 SER A C 1
ATOM 652 O O . SER A 1 81 ? -21.775 19.790 21.368 1.00 67.69 81 SER A O 1
ATOM 654 N N . TYR A 1 82 ? -21.534 20.397 19.215 1.00 69.69 82 TYR A N 1
ATOM 655 C CA . TYR A 1 82 ? -20.140 19.968 19.100 1.00 69.69 82 TYR A CA 1
ATOM 656 C C . TYR A 1 82 ? -19.183 20.908 19.841 1.00 69.69 82 TYR A C 1
ATOM 658 O O . TYR A 1 82 ? -18.292 20.434 20.545 1.00 69.69 82 TYR A O 1
ATOM 666 N N . VAL A 1 83 ? -19.389 22.223 19.732 1.00 79.69 83 VAL A N 1
ATOM 667 C CA . VAL A 1 83 ? -18.596 23.225 20.458 1.00 79.69 83 VAL A CA 1
ATOM 668 C C . VAL A 1 83 ? -18.743 23.035 21.970 1.00 79.69 83 VAL A C 1
ATOM 670 O O . VAL A 1 83 ? -17.726 22.890 22.643 1.00 79.69 83 VAL A O 1
ATOM 673 N N . ASN A 1 84 ? -19.970 22.902 22.488 1.00 79.69 84 ASN A N 1
ATOM 674 C CA . ASN A 1 84 ? -20.206 22.633 23.912 1.00 79.69 84 ASN A CA 1
ATOM 675 C C . ASN A 1 84 ? -19.518 21.347 24.388 1.00 79.69 84 ASN A C 1
ATOM 677 O O . ASN A 1 84 ? -18.905 21.321 25.450 1.00 79.69 84 ASN A O 1
ATOM 681 N N . TYR A 1 85 ? -19.592 20.272 23.600 1.00 74.75 85 TYR A N 1
ATOM 682 C CA . TYR A 1 85 ? -18.934 19.012 23.938 1.00 74.75 85 TYR A CA 1
ATOM 683 C C . TYR A 1 85 ? -17.403 19.151 24.013 1.00 74.75 85 TYR A C 1
ATOM 685 O O . TYR A 1 85 ? -16.770 18.575 24.901 1.00 74.75 85 TYR A O 1
ATOM 693 N N . LEU A 1 86 ? -16.793 19.901 23.089 1.00 82.06 86 LEU A N 1
ATOM 694 C CA . LEU A 1 86 ? -15.354 20.160 23.125 1.00 82.06 86 LEU A CA 1
ATOM 695 C C . LEU A 1 86 ? -14.972 20.999 24.347 1.00 82.06 86 LEU A C 1
ATOM 697 O O . LEU A 1 86 ? -13.958 20.711 24.980 1.00 82.06 86 LEU A O 1
ATOM 701 N N . GLU A 1 87 ? -15.783 21.993 24.699 1.00 85.19 87 GLU A N 1
ATOM 702 C CA . GLU A 1 87 ? -15.577 22.777 25.914 1.00 85.19 87 GLU A CA 1
ATOM 703 C C . GLU A 1 87 ? -15.657 21.896 27.169 1.00 85.19 87 GLU A C 1
ATOM 705 O O . GLU A 1 87 ? -14.741 21.938 27.985 1.00 85.19 87 GLU A O 1
ATOM 710 N N . GLU A 1 88 ? -16.663 21.026 27.303 1.00 80.19 88 GLU A N 1
ATOM 711 C CA . GLU A 1 88 ? -16.782 20.108 28.449 1.00 80.19 88 GLU A CA 1
ATOM 712 C C . GLU A 1 88 ? -15.631 19.096 28.539 1.00 80.19 88 GLU A C 1
ATOM 714 O O . GLU A 1 88 ? -15.154 18.793 29.632 1.00 80.19 88 GLU A O 1
ATOM 719 N N . LYS A 1 89 ? -15.176 18.546 27.406 1.00 80.38 89 LYS A N 1
ATOM 720 C CA . LYS A 1 89 ? -14.153 17.487 27.390 1.00 80.38 89 LYS A CA 1
ATOM 721 C C . LYS A 1 89 ? -12.740 17.997 27.683 1.00 80.38 89 LYS A C 1
ATOM 723 O O . LYS A 1 89 ? -11.907 17.211 28.138 1.00 80.38 89 LYS A O 1
ATOM 728 N N . TYR A 1 90 ? -12.458 19.264 27.383 1.00 84.62 90 TYR A N 1
ATOM 729 C CA . TYR A 1 90 ? -11.119 19.858 27.477 1.00 84.62 90 TYR A CA 1
ATOM 730 C C . TYR A 1 90 ? -11.008 21.031 28.477 1.00 84.62 90 TYR A C 1
ATOM 732 O O . TYR A 1 90 ? -9.961 21.682 28.496 1.00 84.62 90 TYR A O 1
ATOM 740 N N . SER A 1 91 ? -12.039 21.292 29.295 1.00 68.94 91 SER A N 1
ATOM 741 C CA . SER A 1 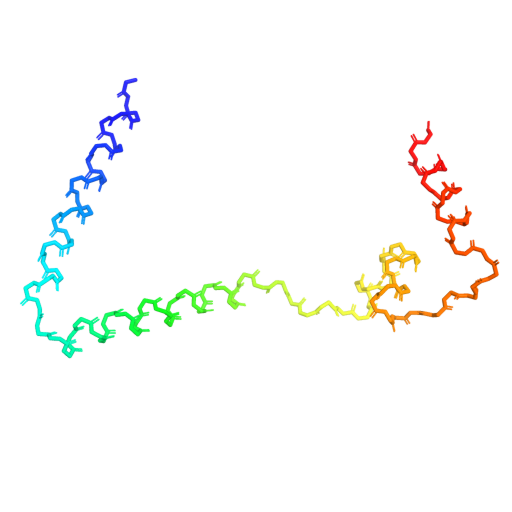91 ? -11.980 22.201 30.464 1.00 68.94 91 SER A CA 1
ATOM 742 C C . SER A 1 91 ? -11.289 21.560 31.668 1.00 68.94 91 SER A C 1
ATOM 744 O O . SER A 1 91 ? -10.602 22.303 32.405 1.00 68.94 91 SER A O 1
#